Protein AF-A0A9E1LBC2-F1 (afdb_monomer_lite)

Structure (mmCIF, N/CA/C/O backbone):
data_AF-A0A9E1LBC2-F1
#
_entry.id   AF-A0A9E1LBC2-F1
#
loop_
_atom_site.group_PDB
_atom_site.id
_atom_site.type_symbol
_atom_site.label_atom_id
_atom_site.label_alt_id
_atom_site.label_comp_id
_atom_site.label_asym_id
_atom_site.label_entity_id
_atom_site.label_seq_id
_atom_site.pdbx_PDB_ins_code
_atom_site.Cartn_x
_atom_site.Cartn_y
_atom_site.Cartn_z
_atom_site.occupancy
_atom_site.B_iso_or_equiv
_atom_site.auth_seq_id
_atom_site.auth_comp_id
_atom_site.auth_asym_id
_atom_site.auth_atom_id
_atom_site.pdbx_PDB_model_num
ATOM 1 N N . MET A 1 1 ? -17.659 -7.007 8.846 1.00 47.50 1 MET A N 1
ATOM 2 C CA . MET A 1 1 ? -17.302 -7.738 7.604 1.00 47.50 1 MET A CA 1
ATOM 3 C C . MET A 1 1 ? -17.023 -6.780 6.449 1.00 47.50 1 MET A C 1
ATOM 5 O O . MET A 1 1 ? -15.974 -6.925 5.846 1.00 47.50 1 MET A O 1
ATOM 9 N N . LEU A 1 2 ? -17.891 -5.791 6.174 1.00 51.91 2 LEU A N 1
ATOM 10 C CA . LEU A 1 2 ? -17.618 -4.741 5.175 1.00 51.91 2 LEU A CA 1
ATOM 11 C C . LEU A 1 2 ? -16.545 -3.721 5.598 1.00 51.91 2 LEU A C 1
ATOM 13 O O . LEU A 1 2 ? -15.798 -3.276 4.737 1.00 51.91 2 LEU A O 1
ATOM 17 N N . GLU A 1 3 ? -16.431 -3.390 6.891 1.00 60.28 3 GLU A N 1
ATOM 18 C CA . GLU A 1 3 ? -15.403 -2.453 7.393 1.00 60.28 3 GLU A CA 1
ATOM 19 C C . GLU A 1 3 ? -13.987 -2.897 6.990 1.00 60.28 3 GLU A C 1
ATOM 21 O O . GLU A 1 3 ? -13.275 -2.146 6.333 1.00 60.28 3 GLU A O 1
ATOM 26 N N . ASN A 1 4 ? -13.655 -4.176 7.194 1.00 78.12 4 ASN A N 1
ATOM 27 C CA . ASN A 1 4 ? -12.378 -4.756 6.761 1.00 78.12 4 ASN A CA 1
ATOM 28 C C . ASN A 1 4 ? -12.101 -4.601 5.252 1.00 78.12 4 ASN A C 1
ATOM 30 O O . ASN A 1 4 ? -10.945 -4.536 4.853 1.00 78.12 4 ASN A O 1
ATOM 34 N N . ILE A 1 5 ? -13.130 -4.568 4.394 1.00 88.56 5 ILE A N 1
ATOM 35 C CA . ILE A 1 5 ? -12.938 -4.450 2.938 1.00 88.56 5 ILE A CA 1
ATOM 36 C C . ILE A 1 5 ? -12.532 -3.023 2.567 1.00 88.56 5 ILE A C 1
ATOM 38 O O . ILE A 1 5 ? -11.656 -2.841 1.727 1.00 88.56 5 ILE A O 1
ATOM 42 N N . ILE A 1 6 ? -13.146 -2.016 3.193 1.00 91.00 6 ILE A N 1
ATOM 43 C CA . ILE A 1 6 ? -12.841 -0.601 2.938 1.00 91.00 6 ILE A CA 1
ATOM 44 C C . ILE A 1 6 ? -11.438 -0.258 3.452 1.00 91.00 6 ILE A C 1
ATOM 46 O O . ILE A 1 6 ? -10.688 0.438 2.763 1.00 91.00 6 ILE A O 1
ATOM 50 N N . GLU A 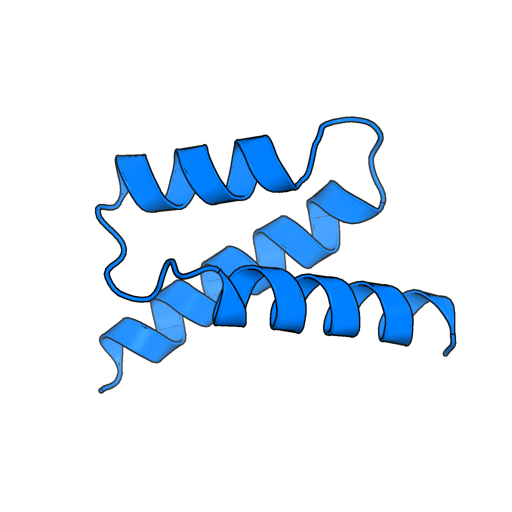1 7 ? -11.067 -0.782 4.623 1.00 92.94 7 GLU A N 1
ATOM 51 C CA . GLU A 1 7 ? -9.722 -0.628 5.188 1.00 92.94 7 GLU A CA 1
ATOM 52 C C . GLU A 1 7 ? -8.664 -1.242 4.259 1.00 92.94 7 GLU A C 1
ATOM 54 O O . GLU A 1 7 ? -7.723 -0.560 3.852 1.00 92.94 7 GLU A O 1
ATOM 59 N N . VAL A 1 8 ? -8.857 -2.498 3.833 1.00 93.00 8 VAL A N 1
ATOM 60 C CA . VAL A 1 8 ? -7.932 -3.192 2.919 1.00 93.00 8 VAL A CA 1
ATOM 61 C C . VAL A 1 8 ? -7.867 -2.512 1.552 1.00 93.00 8 VAL A C 1
ATOM 63 O O . VAL A 1 8 ? -6.773 -2.360 1.013 1.00 93.00 8 VAL A O 1
ATOM 66 N N . LEU A 1 9 ? -8.993 -2.048 0.999 1.00 94.31 9 LEU A N 1
ATOM 67 C CA . LEU A 1 9 ? -8.997 -1.285 -0.254 1.00 94.31 9 LEU A CA 1
ATOM 68 C C . LEU A 1 9 ? -8.191 0.008 -0.124 1.00 94.31 9 LEU A C 1
ATOM 70 O O . LEU A 1 9 ? -7.360 0.293 -0.986 1.00 94.31 9 LEU A O 1
ATOM 74 N N . SER A 1 10 ? -8.381 0.754 0.964 1.00 94.44 10 SER A N 1
ATOM 75 C CA . SER A 1 10 ? -7.638 1.993 1.215 1.00 94.44 10 SER A CA 1
ATOM 76 C C . SER A 1 10 ? -6.137 1.727 1.333 1.00 94.44 10 SER A C 1
ATOM 78 O O . SER A 1 10 ? -5.345 2.373 0.648 1.00 94.44 10 SER A O 1
ATOM 80 N N . LEU A 1 11 ? -5.739 0.728 2.130 1.00 95.00 11 LEU A N 1
ATOM 81 C CA . LEU A 1 11 ? -4.336 0.325 2.274 1.00 95.00 11 LEU A CA 1
ATOM 82 C C . LEU A 1 11 ? -3.744 -0.165 0.945 1.00 95.00 11 LEU A C 1
ATOM 84 O O . LEU A 1 11 ? -2.617 0.188 0.613 1.00 95.00 11 LEU A O 1
ATOM 88 N N . SER A 1 12 ? -4.509 -0.908 0.141 1.00 95.50 12 SER A N 1
ATOM 89 C CA . SER A 1 12 ? -4.057 -1.382 -1.172 1.00 95.50 12 SER A CA 1
ATOM 90 C C . SER A 1 12 ? -3.839 -0.253 -2.175 1.00 95.50 12 SER A C 1
ATOM 92 O O . SER A 1 12 ? -2.857 -0.281 -2.912 1.00 95.50 12 SER A O 1
ATOM 94 N N . ALA A 1 13 ? -4.693 0.776 -2.167 1.00 96.50 13 ALA A N 1
ATOM 95 C CA . ALA A 1 13 ? -4.510 1.958 -3.002 1.00 96.50 13 ALA A CA 1
ATOM 96 C C . ALA A 1 13 ? -3.255 2.737 -2.584 1.00 96.50 13 ALA A C 1
ATOM 98 O O . ALA A 1 13 ? -2.471 3.156 -3.432 1.00 96.50 13 ALA A O 1
ATOM 99 N N . ILE A 1 14 ? -3.028 2.882 -1.275 1.00 96.44 14 ILE A N 1
ATOM 100 C CA . ILE A 1 14 ? -1.835 3.545 -0.739 1.00 96.44 14 ILE A CA 1
ATOM 101 C C . ILE A 1 14 ? -0.573 2.764 -1.099 1.00 96.44 14 ILE A C 1
ATOM 103 O O . ILE A 1 14 ? 0.363 3.369 -1.618 1.00 96.44 14 ILE A O 1
ATOM 107 N N . GLN A 1 15 ? -0.541 1.445 -0.883 1.00 97.00 15 GLN A N 1
ATOM 108 C CA . GLN A 1 15 ? 0.588 0.596 -1.277 1.00 97.00 15 GLN A CA 1
ATOM 109 C C . GLN A 1 15 ? 0.841 0.697 -2.784 1.00 97.00 15 GLN A C 1
ATOM 111 O O . GLN A 1 15 ? 1.959 0.967 -3.208 1.00 97.00 15 GLN A O 1
ATOM 116 N N . GLY A 1 16 ? -0.204 0.518 -3.593 1.00 96.44 16 GLY A N 1
ATOM 117 C CA . GLY A 1 16 ? -0.102 0.509 -5.048 1.00 96.44 16 GLY A CA 1
ATOM 118 C C . GLY A 1 16 ? 0.379 1.830 -5.639 1.00 96.44 16 GLY A C 1
ATOM 119 O O . GLY A 1 16 ? 0.977 1.817 -6.703 1.00 96.44 16 GLY A O 1
ATOM 120 N N . VAL A 1 17 ? 0.161 2.964 -4.967 1.00 96.69 17 VAL A N 1
ATOM 121 C CA . VAL A 1 17 ? 0.759 4.244 -5.370 1.00 96.69 17 VAL A CA 1
ATOM 122 C C . VAL A 1 17 ? 2.164 4.379 -4.788 1.00 96.69 17 VAL A C 1
ATOM 124 O O . VAL A 1 17 ? 3.123 4.558 -5.529 1.00 96.69 17 VAL A O 1
ATOM 127 N N . SER A 1 18 ? 2.306 4.287 -3.466 1.00 96.62 18 SER A N 1
ATOM 128 C CA . SER A 1 18 ? 3.548 4.629 -2.760 1.00 96.62 18 SER A CA 1
ATOM 129 C C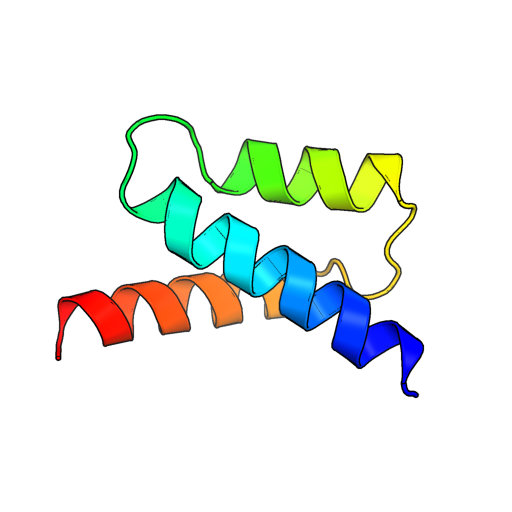 . SER A 1 18 ? 4.722 3.691 -3.037 1.00 96.62 18 SER A C 1
ATOM 131 O O . SER A 1 18 ? 5.855 4.142 -2.919 1.00 96.62 18 SER A O 1
ATOM 133 N N . GLU A 1 19 ? 4.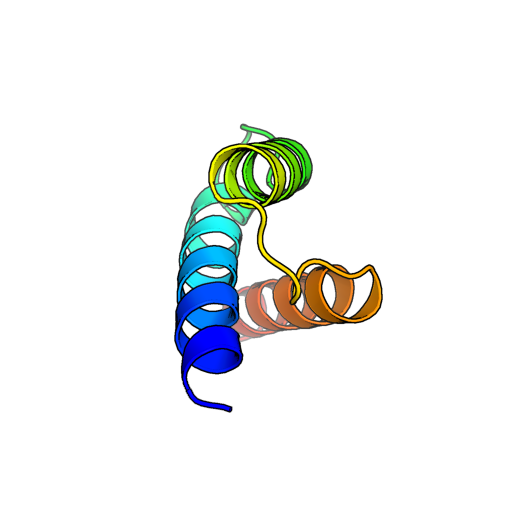492 2.440 -3.443 1.00 96.50 19 GLU A N 1
ATOM 134 C CA . GLU A 1 19 ? 5.570 1.488 -3.754 1.00 96.50 19 GLU A CA 1
ATOM 135 C C . GLU A 1 19 ? 6.384 1.902 -4.991 1.00 96.50 19 GLU A C 1
ATOM 137 O O . GLU A 1 19 ? 7.585 1.655 -5.068 1.00 96.50 19 GLU A O 1
ATOM 142 N N . PHE A 1 20 ? 5.751 2.577 -5.953 1.00 94.62 20 PHE A N 1
ATOM 143 C CA . PHE A 1 20 ? 6.418 3.031 -7.178 1.00 94.62 20 PHE A CA 1
ATOM 144 C C . PHE A 1 20 ? 7.066 4.411 -7.029 1.00 94.62 20 PHE A C 1
ATOM 146 O O . PHE A 1 20 ? 7.752 4.877 -7.941 1.00 94.62 20 PHE A O 1
ATOM 153 N N . LEU A 1 21 ? 6.855 5.078 -5.891 1.00 95.25 21 LEU A N 1
ATOM 154 C CA . LEU A 1 21 ? 7.476 6.356 -5.570 1.00 95.25 21 LEU A CA 1
ATOM 155 C C . LEU A 1 21 ? 8.555 6.159 -4.490 1.00 95.25 21 LEU A C 1
ATOM 157 O O . LEU A 1 21 ? 8.362 5.397 -3.546 1.00 95.25 21 LEU A O 1
ATOM 161 N N . PRO A 1 22 ? 9.682 6.891 -4.540 1.00 92.69 22 PRO A N 1
ATOM 162 C CA . PRO A 1 22 ? 10.733 6.801 -3.525 1.00 92.69 22 PRO A CA 1
ATOM 163 C C . PRO A 1 22 ? 10.356 7.575 -2.242 1.00 92.69 22 PRO A C 1
ATOM 165 O O . PRO A 1 22 ? 11.052 8.504 -1.840 1.00 92.69 22 PRO A O 1
ATOM 168 N N . ILE A 1 23 ? 9.226 7.220 -1.616 1.00 95.19 23 ILE A N 1
ATOM 169 C CA . ILE A 1 23 ? 8.626 7.933 -0.467 1.00 95.19 23 ILE A CA 1
ATOM 170 C C . ILE A 1 23 ? 8.322 7.035 0.747 1.00 95.19 23 ILE A C 1
ATOM 172 O O . ILE A 1 23 ? 7.708 7.504 1.700 1.00 95.19 23 ILE A O 1
ATOM 176 N N . SER A 1 24 ? 8.774 5.775 0.745 1.00 94.69 24 SER A N 1
ATOM 177 C CA . SER A 1 24 ? 8.501 4.756 1.779 1.00 94.69 24 SER A CA 1
ATOM 178 C C . SER A 1 24 ? 7.020 4.374 1.906 1.00 94.69 24 SER A C 1
ATOM 180 O O . SER A 1 24 ? 6.235 5.030 2.598 1.00 94.69 24 SER A O 1
ATOM 182 N N . SER A 1 25 ? 6.640 3.263 1.277 1.00 95.38 25 SER A N 1
ATOM 183 C CA . SER A 1 25 ? 5.285 2.704 1.330 1.00 95.38 25 SER A CA 1
ATOM 184 C C . SER A 1 25 ? 4.884 2.255 2.740 1.00 95.38 25 SER A C 1
ATOM 186 O O . SER A 1 25 ? 3.813 2.623 3.229 1.00 95.38 25 SER A O 1
ATOM 188 N N . SER A 1 26 ? 5.783 1.582 3.468 1.00 93.62 26 SER A N 1
ATOM 189 C CA . SER A 1 26 ? 5.539 1.128 4.848 1.00 93.62 26 SER A CA 1
ATOM 190 C C . SER A 1 26 ? 5.186 2.271 5.804 1.00 93.62 26 SER A C 1
ATOM 192 O O . SER A 1 26 ? 4.303 2.122 6.647 1.00 93.62 26 SER A O 1
ATOM 194 N N . ALA A 1 27 ? 5.838 3.432 5.669 1.00 94.94 27 ALA A N 1
ATOM 195 C CA . ALA A 1 27 ? 5.539 4.590 6.510 1.00 94.94 27 ALA A CA 1
ATOM 196 C C . ALA A 1 27 ? 4.107 5.099 6.285 1.00 94.94 27 ALA A C 1
ATOM 198 O O . ALA A 1 27 ? 3.412 5.422 7.246 1.00 94.94 27 ALA A O 1
ATOM 199 N N . HIS A 1 28 ? 3.646 5.120 5.032 1.00 95.19 28 HIS A N 1
ATOM 200 C CA . HIS A 1 28 ? 2.295 5.556 4.688 1.00 95.19 28 HIS A CA 1
ATOM 201 C C . HIS A 1 28 ? 1.230 4.557 5.162 1.00 95.19 28 HIS A C 1
ATOM 203 O O . HI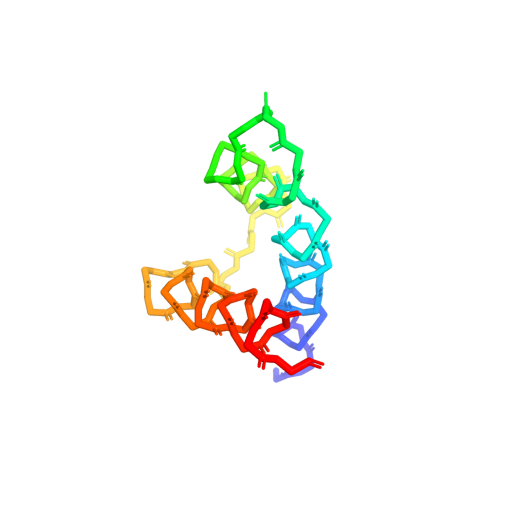S A 1 28 ? 0.205 4.981 5.695 1.00 95.19 28 HIS A O 1
ATOM 209 N N . LEU A 1 29 ? 1.481 3.247 5.045 1.00 94.44 29 LEU A N 1
ATOM 210 C CA . LEU A 1 29 ? 0.574 2.211 5.560 1.00 94.44 29 LEU A CA 1
ATOM 211 C C . LEU A 1 29 ? 0.402 2.300 7.082 1.00 94.44 29 LEU A C 1
ATOM 213 O O . LEU A 1 29 ? -0.725 2.288 7.583 1.00 94.44 29 LEU A O 1
ATOM 217 N N . ILE A 1 30 ? 1.504 2.454 7.823 1.00 94.00 30 ILE A N 1
ATOM 218 C CA . ILE A 1 30 ? 1.476 2.604 9.286 1.00 94.00 30 ILE A CA 1
ATOM 219 C C . ILE A 1 30 ? 0.781 3.910 9.682 1.00 94.00 30 ILE A C 1
ATOM 221 O O . ILE A 1 30 ? -0.041 3.924 10.596 1.00 94.00 30 ILE A O 1
ATOM 225 N N . LEU A 1 31 ? 1.078 5.009 8.986 1.00 94.94 31 LEU A N 1
ATOM 226 C CA . LEU A 1 31 ? 0.493 6.313 9.283 1.00 94.94 31 LEU A CA 1
ATOM 227 C C . LEU A 1 31 ? -1.024 6.301 9.080 1.00 94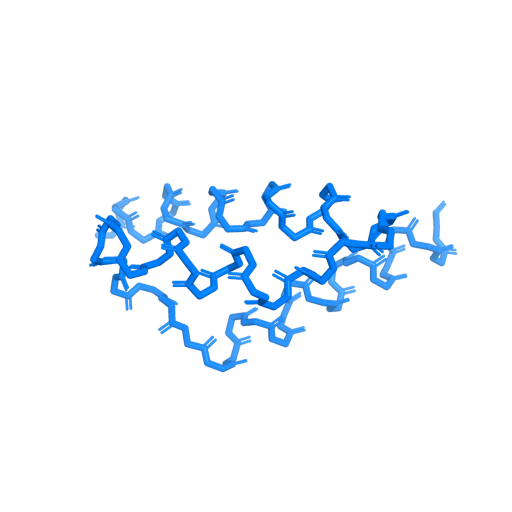.94 31 LEU A C 1
ATOM 229 O O . LEU A 1 31 ? -1.758 6.714 9.972 1.00 94.94 31 LEU A O 1
ATOM 233 N N . VAL A 1 32 ? -1.509 5.788 7.948 1.00 94.00 32 VAL A N 1
ATOM 234 C CA . VAL A 1 32 ? -2.952 5.742 7.668 1.00 94.00 32 VAL A CA 1
ATOM 235 C C . VAL A 1 32 ? -3.666 4.759 8.591 1.00 94.00 32 VAL A C 1
ATOM 237 O O . VAL A 1 32 ? -4.704 5.110 9.146 1.00 94.00 32 VAL A O 1
ATOM 240 N N . SER A 1 33 ? -3.109 3.567 8.818 1.00 92.81 33 SER A N 1
ATOM 241 C CA . SER A 1 33 ? -3.732 2.607 9.738 1.00 92.81 33 SER A CA 1
ATOM 242 C C . SER A 1 33 ? -3.801 3.116 11.179 1.00 92.81 33 SER A C 1
ATOM 244 O O . SER A 1 33 ? -4.793 2.859 11.853 1.00 92.81 33 SER A O 1
ATOM 246 N N . SER A 1 34 ? -2.804 3.883 11.630 1.00 91.56 34 SER A N 1
ATOM 247 C CA . SER A 1 34 ? -2.802 4.523 12.950 1.00 91.56 34 SER A CA 1
ATOM 248 C C . SER A 1 34 ? -3.807 5.677 13.043 1.00 91.56 34 SER A C 1
ATOM 250 O O . SER A 1 34 ? -4.569 5.746 14.002 1.00 91.56 34 SER A O 1
ATOM 252 N N . LEU A 1 35 ? -3.870 6.557 12.033 1.00 94.44 35 LEU A N 1
ATOM 253 C CA . LEU A 1 35 ? -4.786 7.708 12.033 1.00 94.44 35 LEU A CA 1
ATOM 254 C C . LEU A 1 35 ? -6.265 7.312 12.000 1.00 94.44 35 LEU A C 1
ATOM 256 O O . LEU A 1 35 ? -7.091 8.002 12.591 1.00 94.44 35 LEU A O 1
ATOM 260 N N . TYR A 1 36 ? -6.594 6.237 11.286 1.00 90.00 36 TYR A N 1
ATOM 261 C CA . TYR A 1 36 ? -7.967 5.752 11.144 1.00 90.00 36 TYR A CA 1
ATOM 262 C C . TYR A 1 36 ? -8.274 4.526 12.023 1.00 90.00 36 TYR A C 1
ATOM 264 O O . TYR A 1 36 ? -9.342 3.938 11.877 1.00 90.00 36 TYR A O 1
ATOM 272 N N . GLU A 1 37 ? -7.355 4.139 12.916 1.00 89.25 37 GLU A N 1
ATOM 273 C CA . GLU A 1 37 ? -7.475 2.982 13.822 1.00 89.25 37 GLU A CA 1
ATOM 274 C C . GLU A 1 37 ? -7.907 1.676 13.118 1.00 89.25 37 GLU A C 1
ATOM 276 O O . GLU A 1 37 ? -8.719 0.900 13.632 1.00 89.25 37 GLU A O 1
ATOM 281 N N . PHE A 1 38 ? -7.360 1.421 11.924 1.00 89.44 38 PHE A N 1
ATOM 282 C CA . PHE A 1 38 ? -7.721 0.258 11.109 1.00 89.44 38 PHE A CA 1
ATOM 283 C C . PHE A 1 38 ? -7.388 -1.052 11.822 1.00 89.44 38 PHE A C 1
ATOM 285 O O . PHE A 1 38 ? -6.233 -1.329 12.157 1.00 89.44 38 PHE A O 1
ATOM 292 N N . LYS A 1 39 ? -8.398 -1.911 11.982 1.00 84.44 39 LYS A N 1
ATOM 293 C CA . LYS A 1 39 ? -8.248 -3.234 12.607 1.00 84.44 39 LYS A CA 1
ATOM 294 C C . LYS A 1 39 ? -7.692 -4.278 11.649 1.00 84.44 39 LYS A C 1
ATOM 296 O O . LYS A 1 39 ? -7.203 -5.309 12.106 1.00 84.44 39 LYS A O 1
ATOM 301 N N . SER A 1 40 ? -7.760 -4.040 10.339 1.00 82.38 40 SER A N 1
ATOM 302 C CA . SER A 1 40 ? -7.192 -4.941 9.336 1.00 82.38 40 SER A CA 1
ATOM 303 C C . SER A 1 40 ? -5.682 -4.770 9.157 1.00 82.38 40 SER A C 1
ATOM 305 O O . SER A 1 40 ? -5.061 -5.597 8.494 1.00 82.38 40 SER A O 1
ATOM 307 N N . SER A 1 41 ? -5.068 -3.727 9.724 1.00 83.56 41 SER A N 1
ATOM 308 C CA . SER A 1 41 ? -3.619 -3.521 9.626 1.00 83.56 41 SER A CA 1
ATOM 309 C C . SER A 1 41 ? -2.874 -4.666 10.319 1.00 83.56 41 SER A C 1
ATOM 311 O O . SER A 1 41 ? -2.955 -4.849 11.534 1.00 83.56 41 SER A O 1
ATOM 313 N N . SER A 1 42 ? -2.206 -5.505 9.531 1.00 89.75 42 SER A N 1
ATOM 314 C CA . SER A 1 42 ? -1.479 -6.676 10.014 1.00 89.75 42 SER A CA 1
ATOM 315 C C . SER A 1 42 ? -0.321 -6.993 9.079 1.00 89.75 42 SER A C 1
ATOM 317 O O . SER A 1 42 ? -0.416 -6.769 7.874 1.00 89.75 42 SER A O 1
ATOM 319 N N . LEU A 1 43 ? 0.735 -7.610 9.616 1.00 89.88 43 LEU A N 1
ATOM 320 C CA . LEU A 1 43 ? 1.913 -8.000 8.836 1.00 89.88 43 LEU A CA 1
ATOM 321 C C . LEU A 1 43 ? 1.551 -8.872 7.619 1.00 89.88 43 LEU A C 1
ATOM 323 O O . LEU A 1 43 ? 2.145 -8.744 6.554 1.00 89.88 43 LEU A O 1
ATOM 327 N N . LEU A 1 44 ? 0.556 -9.753 7.768 1.00 92.06 44 LEU A N 1
ATOM 328 C CA . LEU A 1 44 ? 0.074 -10.595 6.672 1.00 92.06 44 LEU A CA 1
ATOM 329 C C . LEU A 1 44 ? -0.559 -9.771 5.547 1.00 92.06 44 LEU A C 1
ATOM 331 O O . LEU A 1 44 ? -0.355 -10.095 4.375 1.00 92.06 44 LEU A O 1
ATOM 335 N N . ILE A 1 45 ? -1.306 -8.716 5.886 1.00 92.31 45 ILE A N 1
ATOM 336 C CA . ILE A 1 45 ? -1.867 -7.806 4.888 1.00 92.31 45 ILE A CA 1
ATOM 337 C C . ILE A 1 45 ? -0.740 -7.028 4.218 1.00 92.31 45 ILE A C 1
ATOM 339 O O . ILE A 1 45 ? -0.675 -7.055 2.996 1.00 92.31 45 ILE A O 1
ATOM 343 N N . ASP A 1 46 ? 0.200 -6.456 4.968 1.00 93.69 46 ASP A N 1
ATOM 344 C CA . ASP A 1 46 ? 1.313 -5.691 4.390 1.00 93.69 46 ASP A CA 1
ATOM 345 C C . ASP A 1 46 ? 2.120 -6.519 3.377 1.00 93.69 46 ASP A C 1
ATOM 347 O O . ASP A 1 46 ? 2.382 -6.056 2.265 1.00 93.69 46 ASP A O 1
ATOM 351 N N . ILE A 1 47 ? 2.439 -7.777 3.710 1.00 95.38 47 ILE A N 1
ATOM 352 C CA . ILE A 1 47 ? 3.117 -8.712 2.795 1.00 95.38 47 ILE A CA 1
ATOM 353 C C . ILE A 1 47 ? 2.254 -8.993 1.559 1.00 95.38 47 ILE A C 1
ATOM 355 O O . ILE A 1 47 ? 2.757 -8.988 0.437 1.00 95.38 47 ILE A O 1
ATOM 359 N N . SER A 1 48 ? 0.952 -9.222 1.742 1.00 95.50 48 SER A N 1
ATOM 360 C CA . SER A 1 48 ? 0.027 -9.488 0.631 1.00 95.50 48 SER A CA 1
ATOM 361 C C . SER A 1 48 ? -0.096 -8.288 -0.313 1.00 95.50 48 SER A C 1
ATOM 363 O O . SER A 1 48 ? -0.151 -8.463 -1.530 1.00 95.50 48 SER A O 1
ATOM 365 N N . LEU A 1 49 ? -0.093 -7.067 0.227 1.00 95.69 49 LEU A N 1
ATOM 366 C CA . LEU A 1 49 ? -0.119 -5.833 -0.555 1.00 95.69 49 LEU A CA 1
ATOM 367 C C . LEU A 1 49 ? 1.181 -5.651 -1.362 1.00 95.69 49 LEU A C 1
ATOM 369 O O . LEU A 1 49 ? 1.110 -5.304 -2.540 1.00 95.69 49 LEU A O 1
ATOM 373 N N . HIS A 1 50 ? 2.347 -5.959 -0.778 1.00 96.56 50 HIS A N 1
ATOM 374 C CA . HIS A 1 50 ? 3.634 -5.958 -1.496 1.00 96.56 50 HIS A CA 1
ATOM 375 C C . HIS A 1 50 ? 3.698 -7.030 -2.592 1.00 96.56 50 HIS A C 1
ATOM 377 O O . HIS A 1 50 ? 4.273 -6.809 -3.656 1.00 96.56 50 HIS A O 1
ATOM 383 N N . LEU A 1 51 ? 3.083 -8.197 -2.379 1.00 97.50 51 LEU A N 1
ATOM 384 C CA . LEU A 1 51 ? 2.947 -9.193 -3.446 1.00 97.50 51 LEU A CA 1
ATOM 385 C C . LEU A 1 51 ? 2.097 -8.651 -4.600 1.00 97.50 51 LEU A C 1
ATOM 387 O O . LEU A 1 51 ? 2.433 -8.878 -5.759 1.00 97.50 51 LEU A O 1
ATOM 391 N N . GLY A 1 52 ? 1.037 -7.898 -4.302 1.00 96.88 52 GLY A N 1
ATOM 392 C CA . GLY A 1 52 ? 0.229 -7.216 -5.313 1.00 96.88 52 GLY A CA 1
ATOM 393 C C . GLY A 1 52 ? 1.038 -6.230 -6.162 1.00 96.88 52 GLY A C 1
ATOM 394 O O . GLY A 1 52 ? 0.940 -6.266 -7.388 1.00 96.88 52 GLY A O 1
ATOM 395 N N . SER A 1 53 ? 1.878 -5.396 -5.540 1.00 96.25 53 SER A N 1
ATOM 396 C CA . SER A 1 53 ? 2.750 -4.473 -6.283 1.00 96.25 53 SER A CA 1
ATOM 397 C C . SER A 1 53 ? 3.837 -5.202 -7.074 1.00 96.25 53 SER A C 1
ATOM 399 O O . SER A 1 53 ? 4.116 -4.816 -8.205 1.00 96.25 53 SER A O 1
ATOM 401 N N . LEU A 1 54 ? 4.392 -6.301 -6.547 1.00 97.06 54 LEU A N 1
ATOM 402 C CA . LEU A 1 54 ? 5.294 -7.174 -7.304 1.00 97.06 54 LEU A CA 1
ATOM 403 C C . LEU A 1 54 ? 4.607 -7.723 -8.561 1.00 97.06 54 LEU A C 1
ATOM 405 O O . LEU A 1 54 ? 5.184 -7.668 -9.644 1.00 97.06 54 LEU A O 1
ATOM 409 N N . PHE A 1 55 ? 3.373 -8.222 -8.444 1.00 97.75 55 PHE A N 1
ATOM 410 C CA . PHE A 1 55 ? 2.615 -8.702 -9.601 1.00 97.75 55 PHE A CA 1
ATOM 411 C C . PHE A 1 55 ? 2.371 -7.600 -10.634 1.00 97.75 55 PHE A C 1
ATOM 413 O O . PHE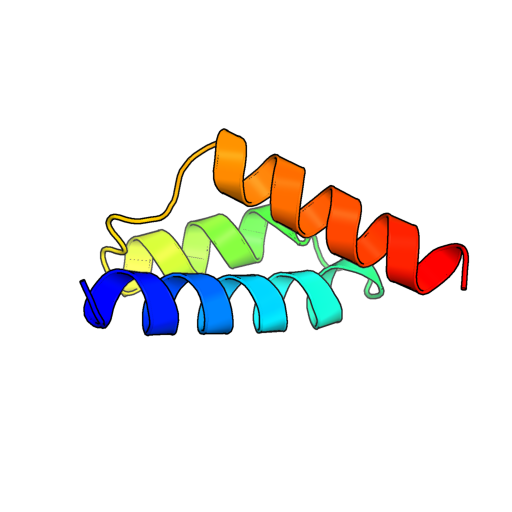 A 1 55 ? 2.505 -7.876 -11.820 1.00 97.75 55 PHE A O 1
ATOM 420 N N . ALA A 1 56 ? 2.093 -6.367 -10.203 1.00 96.06 56 ALA A N 1
ATOM 421 C CA . ALA A 1 56 ? 1.936 -5.216 -11.097 1.00 96.06 56 ALA A CA 1
ATOM 422 C C . ALA A 1 56 ? 3.240 -4.781 -11.799 1.00 96.06 56 ALA A C 1
ATOM 424 O O . ALA A 1 56 ? 3.193 -4.038 -12.770 1.00 96.06 56 ALA A O 1
ATOM 425 N N . ILE A 1 57 ? 4.408 -5.203 -11.301 1.00 95.69 57 ILE A N 1
ATOM 426 C CA . ILE A 1 57 ? 5.697 -5.012 -11.988 1.00 95.69 57 ILE A CA 1
ATOM 427 C C . ILE A 1 57 ? 5.948 -6.142 -12.992 1.00 95.69 57 ILE A C 1
ATOM 429 O O . ILE A 1 57 ? 6.543 -5.917 -14.045 1.00 95.69 57 ILE A O 1
ATOM 433 N N . LEU A 1 58 ? 5.552 -7.370 -12.647 1.00 96.94 58 LEU A N 1
ATOM 434 C CA . LEU A 1 58 ? 5.783 -8.554 -13.477 1.00 96.94 58 LEU A CA 1
ATOM 435 C C . LEU A 1 58 ? 4.871 -8.623 -14.712 1.00 96.94 58 LEU A C 1
ATOM 437 O O . LEU A 1 58 ? 5.254 -9.273 -15.687 1.00 96.94 58 LEU A O 1
ATOM 441 N N . TYR A 1 59 ? 3.695 -7.995 -14.664 1.00 90.75 59 TYR A N 1
ATOM 442 C CA . TYR A 1 59 ? 2.664 -8.013 -15.707 1.00 90.75 59 TYR A CA 1
ATOM 443 C C . TYR A 1 59 ? 2.195 -6.600 -16.037 1.00 90.75 59 TYR A C 1
ATOM 445 O O . TYR A 1 59 ? 2.029 -6.321 -17.246 1.00 90.75 59 TYR A O 1
#

Sequence (59 aa):
MLENIIEVLSLSAIQGVSEFLPISSSAHLILVSSLYEFKSSSLLIDISLHLGSLFAILY

Radius of gyration: 11.05 Å; chains: 1; bounding box: 28×18×30 Å

Foldseek 3Di:
DVLLVVLLVVLLVLLLPVVVPPPDSPVVSVVVCVVVVPPNDDPVSVVVSVVVNVVVVVD

Secondary structure (DSSP, 8-state):
--HHHHHHHHHHHHHHHHTTTTS-HHHHHHHHHHHTT-TT--HHHHHHHHHHHHHHHH-

pLDDT: mean 91.38, std 9.7, range [47.5, 97.75]